Protein AF-A0AAV8Y5V1-F1 (afdb_monomer_lite)

Sequence (145 aa):
MARRMNVNQRELNQHIEFEPNTYYAAFSAELEASAYPMWALVSHLTDATTASLTRRVLSTCLSELKDWLEAINFTSPTVNDSLQVSFHLPLHRYLAVFLCQAVAKQEITLNEVLPSADSFLNLLMMHPLRVQSFSLKLQLLEGTI

pLDDT: mean 73.9, std 18.33, range [29.8, 94.31]

Secondary structure (DSSP, 8-state):
------TT----SS-----HHHHHHHHHHHHHHHHHHHHHHHHH--SGGGHHHHHHHHHHHHHHHHHHHHHTT--STT---TT-----HHHHHHHHHHHHHHHHHS---HHHHS-SSSHHHHHHHHHHHHHHHHHHHHHHHTT--

InterPro domains:
  IPR039164 E3 ubiquitin-protein ligase UBR1-like [PTHR21497] (5-135)

Foldseek 3Di:
DDPDDDPPDPPVPDPPPPPVVVVVVVLVCLVVVLVVVLVVVLVPCQEQVCLVVLLVLLVVLLVVLVVVCVVVVVQDLPDPDLPDDDPPPSSLVSNVSSVCNCVVGNVDDPVVRDDDDDRSVSSSVSVVVVNVVSVVVVCVVVVVD

Structure (mmCIF, N/CA/C/O backbone):
data_AF-A0AAV8Y5V1-F1
#
_entry.id   AF-A0AAV8Y5V1-F1
#
loop_
_atom_site.group_PDB
_atom_site.id
_atom_site.type_symbol
_atom_site.label_atom_id
_atom_site.label_alt_id
_atom_site.label_comp_id
_atom_site.label_asym_id
_atom_site.label_entity_id
_atom_site.label_seq_id
_atom_site.pdbx_PDB_ins_code
_atom_site.Cartn_x
_atom_site.Cartn_y
_atom_site.Cartn_z
_atom_site.occupancy
_atom_site.B_iso_or_equiv
_atom_site.auth_seq_id
_atom_site.auth_comp_id
_atom_site.auth_asym_id
_atom_site.auth_atom_id
_atom_site.pdbx_PDB_model_num
ATOM 1 N N . MET A 1 1 ? -7.384 5.031 -25.524 1.00 29.80 1 MET A N 1
ATOM 2 C CA . MET A 1 1 ? -7.515 3.643 -26.026 1.00 29.80 1 MET A CA 1
ATOM 3 C C . MET A 1 1 ? -6.120 3.163 -26.395 1.00 29.80 1 MET A C 1
ATOM 5 O O . MET A 1 1 ? -5.528 3.711 -27.315 1.00 29.80 1 MET A O 1
ATOM 9 N N . ALA A 1 2 ? -5.552 2.265 -25.588 1.00 34.25 2 ALA A N 1
ATOM 10 C CA . ALA A 1 2 ? -4.151 1.851 -25.658 1.00 34.25 2 ALA A CA 1
ATOM 11 C C . ALA A 1 2 ? -3.805 1.260 -27.035 1.00 34.25 2 ALA A C 1
ATOM 13 O O . ALA A 1 2 ? -4.343 0.223 -27.429 1.00 34.25 2 ALA A O 1
ATOM 14 N N . ARG A 1 3 ? -2.912 1.917 -27.783 1.00 35.47 3 ARG A N 1
ATOM 15 C CA . ARG A 1 3 ? -2.429 1.395 -29.062 1.00 35.47 3 ARG A CA 1
ATOM 16 C C . ARG A 1 3 ? -1.262 0.447 -28.801 1.00 35.47 3 ARG A C 1
ATOM 18 O O . ARG A 1 3 ? -0.119 0.854 -28.663 1.00 35.47 3 ARG A O 1
ATOM 25 N N . ARG A 1 4 ? -1.631 -0.829 -28.702 1.00 35.38 4 ARG A N 1
ATOM 26 C CA . ARG A 1 4 ? -0.852 -2.049 -28.956 1.00 35.38 4 ARG A CA 1
ATOM 27 C C . ARG A 1 4 ? 0.514 -1.789 -29.623 1.00 35.38 4 ARG A C 1
ATOM 29 O O . ARG A 1 4 ? 0.573 -1.538 -30.825 1.00 35.38 4 ARG A O 1
ATOM 36 N N . MET A 1 5 ? 1.593 -1.915 -28.848 1.00 37.84 5 MET A N 1
ATOM 37 C CA . MET A 1 5 ? 2.942 -2.140 -29.376 1.00 37.84 5 MET A CA 1
ATOM 38 C C . MET A 1 5 ? 2.993 -3.503 -30.077 1.00 37.84 5 MET A C 1
ATOM 40 O O . MET A 1 5 ? 2.427 -4.488 -29.598 1.00 37.84 5 MET A O 1
ATOM 44 N N . ASN A 1 6 ? 3.665 -3.551 -31.225 1.00 34.12 6 ASN A N 1
ATOM 45 C CA . ASN A 1 6 ? 4.024 -4.788 -31.907 1.00 34.12 6 ASN A CA 1
ATOM 46 C C . ASN A 1 6 ? 4.937 -5.621 -30.986 1.00 34.12 6 ASN A C 1
ATOM 48 O O . ASN A 1 6 ? 5.950 -5.126 -30.503 1.00 34.12 6 ASN A O 1
ATOM 52 N N . VAL A 1 7 ? 4.559 -6.871 -30.720 1.00 43.41 7 VAL A N 1
ATOM 53 C CA . VAL A 1 7 ? 5.140 -7.715 -29.657 1.00 43.41 7 VAL A CA 1
ATOM 54 C C . VAL A 1 7 ? 6.451 -8.401 -30.092 1.00 43.41 7 VAL A C 1
ATOM 56 O O . VAL A 1 7 ? 7.056 -9.106 -29.298 1.00 43.41 7 VAL A O 1
ATOM 59 N N . ASN A 1 8 ? 6.936 -8.181 -31.324 1.00 39.19 8 ASN A N 1
ATOM 60 C CA . ASN A 1 8 ? 8.041 -8.971 -31.892 1.00 39.19 8 ASN A CA 1
ATOM 61 C C . ASN A 1 8 ? 9.329 -8.211 -32.247 1.00 39.19 8 ASN A C 1
ATOM 63 O O . ASN A 1 8 ? 10.247 -8.827 -32.779 1.00 39.19 8 ASN A O 1
ATOM 67 N N . GLN A 1 9 ? 9.463 -6.920 -31.938 1.00 37.09 9 GLN A N 1
ATOM 68 C CA . GLN A 1 9 ? 10.739 -6.224 -32.150 1.00 37.09 9 GLN A CA 1
ATOM 69 C C . GLN A 1 9 ? 10.933 -5.114 -31.117 1.00 37.09 9 GLN A C 1
ATOM 71 O O . GLN A 1 9 ? 10.243 -4.098 -31.132 1.00 37.09 9 GLN A O 1
ATOM 76 N N . ARG A 1 10 ? 11.882 -5.320 -30.194 1.00 42.28 10 ARG A N 1
ATOM 77 C CA . ARG A 1 10 ? 12.441 -4.238 -29.376 1.00 42.28 10 ARG A CA 1
ATOM 78 C C . ARG A 1 10 ? 13.403 -3.448 -30.261 1.00 42.28 10 ARG A C 1
ATOM 80 O O . ARG A 1 10 ? 14.585 -3.768 -30.335 1.00 42.28 10 ARG A O 1
ATOM 87 N N . GLU A 1 11 ? 12.882 -2.446 -30.953 1.00 41.84 11 GLU A N 1
ATOM 88 C CA . GLU A 1 11 ? 13.697 -1.437 -31.631 1.00 41.84 11 GLU A CA 1
ATOM 89 C C . GLU A 1 11 ? 14.363 -0.560 -30.556 1.00 41.84 11 GLU A C 1
ATOM 91 O O . GLU A 1 11 ? 13.757 0.366 -30.029 1.00 41.84 11 GLU A O 1
ATOM 96 N N . LEU A 1 12 ? 15.598 -0.895 -30.167 1.00 49.31 12 LEU A N 1
ATOM 97 C CA . LEU A 1 12 ? 16.380 -0.154 -29.160 1.00 49.31 12 LEU A 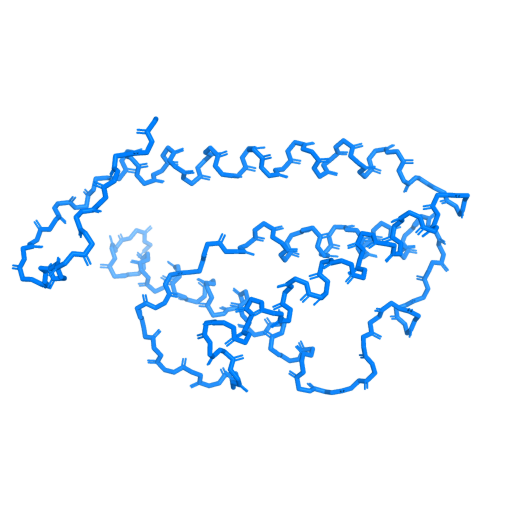CA 1
ATOM 98 C C . LEU A 1 12 ? 17.123 1.066 -29.743 1.00 49.31 12 LEU A C 1
ATOM 100 O O . LEU A 1 12 ? 17.772 1.793 -28.998 1.00 49.31 12 LEU A O 1
ATOM 104 N N . ASN A 1 13 ? 17.043 1.281 -31.063 1.00 45.28 13 ASN A N 1
ATOM 105 C CA . ASN A 1 13 ? 17.906 2.218 -31.794 1.00 45.28 13 ASN A CA 1
ATOM 106 C C . ASN A 1 13 ? 17.173 3.397 -32.453 1.00 45.28 13 ASN A C 1
ATOM 108 O O . ASN A 1 13 ? 17.834 4.280 -32.996 1.00 45.28 13 ASN A O 1
ATOM 112 N N . GLN A 1 14 ? 15.838 3.441 -32.431 1.00 44.44 14 GLN A N 1
ATOM 113 C CA . GLN A 1 14 ? 15.113 4.645 -32.833 1.00 44.44 14 GLN A CA 1
ATOM 114 C C . GLN A 1 14 ? 14.855 5.499 -31.600 1.00 44.44 14 GLN A C 1
ATOM 116 O O . GLN A 1 14 ? 14.241 5.043 -30.638 1.00 44.44 14 GLN A O 1
ATOM 121 N N . HIS A 1 15 ? 15.341 6.740 -31.645 1.00 46.28 15 HIS A N 1
ATOM 122 C CA . HIS A 1 15 ? 14.948 7.797 -30.728 1.00 46.28 15 HIS A CA 1
ATOM 123 C C . HIS A 1 15 ? 13.436 7.990 -30.880 1.00 46.28 15 HIS A C 1
ATOM 125 O O . HIS A 1 15 ? 12.975 8.712 -31.758 1.00 46.28 15 HIS A O 1
ATOM 131 N N . ILE A 1 16 ? 12.658 7.257 -30.085 1.00 52.22 16 ILE A N 1
ATOM 132 C CA . ILE A 1 16 ? 11.259 7.585 -29.858 1.00 52.22 16 ILE A CA 1
ATOM 133 C C . ILE A 1 16 ? 11.326 8.959 -29.208 1.00 52.22 16 ILE A C 1
ATOM 135 O O . ILE A 1 16 ? 11.840 9.074 -28.094 1.00 52.22 16 ILE A O 1
ATOM 139 N N . GLU A 1 17 ? 10.910 9.994 -29.940 1.00 48.97 17 GLU A N 1
ATOM 140 C CA . GLU A 1 17 ? 10.805 11.335 -29.381 1.00 48.97 17 GLU A CA 1
ATOM 141 C C . GLU A 1 17 ? 9.993 11.217 -28.094 1.00 48.97 17 GLU A C 1
ATOM 143 O O . GLU A 1 17 ? 8.870 10.702 -28.092 1.00 48.97 17 GLU A O 1
ATOM 148 N N . PHE A 1 18 ? 10.614 11.598 -26.978 1.00 53.78 18 PHE A N 1
ATOM 149 C CA . PHE A 1 18 ? 9.929 11.658 -25.702 1.00 53.78 18 PHE A CA 1
ATOM 150 C C . PHE A 1 18 ? 8.721 12.573 -25.901 1.00 53.78 18 PHE A C 1
ATOM 152 O O . PHE A 1 18 ? 8.888 13.751 -26.205 1.00 53.78 18 PHE A O 1
ATOM 159 N N . GLU A 1 19 ? 7.513 12.014 -25.809 1.00 56.88 19 GLU A N 1
ATOM 160 C CA . GLU A 1 19 ? 6.271 12.762 -25.974 1.00 56.88 19 GLU A CA 1
ATOM 161 C C . GLU A 1 19 ? 5.714 13.084 -24.576 1.00 56.88 19 GLU A C 1
ATOM 163 O O . GLU A 1 19 ? 4.902 12.323 -24.029 1.00 56.88 19 GLU A O 1
ATOM 168 N N . PRO A 1 20 ? 6.158 14.192 -23.951 1.00 59.44 20 PRO A N 1
ATOM 169 C CA . PRO A 1 20 ? 5.867 14.494 -22.553 1.00 59.44 20 PRO A CA 1
ATOM 170 C C . PRO A 1 20 ? 4.368 14.598 -22.277 1.00 59.44 20 PRO A C 1
ATOM 172 O O . PRO A 1 20 ? 3.919 14.211 -21.204 1.00 59.44 20 PRO A O 1
ATOM 175 N N . ASN A 1 21 ? 3.576 15.055 -23.249 1.00 65.62 21 ASN A N 1
ATOM 176 C CA . ASN A 1 21 ? 2.131 15.203 -23.093 1.00 65.62 21 ASN A CA 1
ATOM 177 C C . ASN A 1 21 ? 1.421 13.855 -22.941 1.00 65.62 21 ASN A C 1
ATOM 179 O O . ASN A 1 21 ? 0.546 13.719 -22.089 1.00 65.62 21 ASN A O 1
ATOM 183 N N . THR A 1 22 ? 1.811 12.848 -23.724 1.00 68.25 22 THR A N 1
ATOM 184 C CA . THR A 1 22 ? 1.217 11.507 -23.652 1.00 68.25 22 THR A CA 1
ATOM 185 C C . THR A 1 22 ? 1.649 10.788 -22.379 1.00 68.25 22 THR A C 1
ATOM 187 O O . THR A 1 22 ? 0.813 10.176 -21.714 1.00 68.25 22 THR A O 1
ATOM 190 N N . TYR A 1 23 ? 2.924 10.909 -21.992 1.00 63.50 23 TYR A N 1
ATOM 191 C CA . TYR A 1 23 ? 3.422 10.345 -20.735 1.00 63.50 23 TYR A CA 1
ATOM 192 C C . TYR A 1 23 ? 2.747 10.992 -19.520 1.00 63.50 23 TYR A C 1
ATOM 194 O O . TYR A 1 23 ? 2.238 10.291 -18.647 1.00 63.50 23 TYR A O 1
ATOM 202 N N . TYR A 1 24 ? 2.673 12.325 -19.492 1.00 66.12 24 TYR A N 1
ATOM 203 C CA . TYR A 1 24 ? 2.011 13.074 -18.427 1.00 66.12 24 TYR A CA 1
ATOM 204 C C . TYR A 1 24 ? 0.516 12.756 -18.356 1.00 66.12 24 TYR A C 1
ATOM 206 O O . TYR A 1 24 ? -0.002 12.507 -17.273 1.00 66.12 24 TYR A O 1
ATOM 214 N N . ALA A 1 25 ? -0.181 12.692 -19.494 1.00 71.50 25 ALA A N 1
ATOM 215 C CA . ALA A 1 25 ? -1.595 12.329 -19.527 1.00 71.50 25 ALA A CA 1
ATOM 216 C C . ALA A 1 25 ? -1.836 10.893 -19.036 1.00 71.50 25 ALA A C 1
ATOM 218 O O . ALA A 1 25 ? -2.782 10.662 -18.286 1.00 71.50 25 ALA A O 1
ATOM 219 N N . ALA A 1 26 ? -0.983 9.937 -19.416 1.00 68.75 26 ALA A N 1
ATOM 220 C CA . ALA A 1 26 ? -1.076 8.556 -18.948 1.00 68.75 26 ALA A CA 1
ATOM 221 C C . ALA A 1 26 ? -0.813 8.445 -17.437 1.00 68.75 26 ALA A C 1
ATOM 223 O O . ALA A 1 26 ? -1.594 7.805 -16.734 1.00 68.75 26 ALA A O 1
ATOM 224 N N . PHE A 1 27 ? 0.225 9.116 -16.931 1.00 68.19 27 PHE A N 1
ATOM 225 C CA . PHE A 1 27 ? 0.542 9.154 -15.504 1.00 68.19 27 PHE A CA 1
ATOM 226 C C . PHE A 1 27 ? -0.567 9.825 -14.685 1.00 68.19 27 PHE A C 1
ATOM 228 O O . PHE A 1 27 ? -0.995 9.281 -13.671 1.00 68.19 27 PHE A O 1
ATOM 235 N N . SER A 1 28 ? -1.081 10.974 -15.131 1.00 69.44 28 SER A N 1
ATOM 236 C CA . SER A 1 28 ? -2.192 11.668 -14.468 1.00 69.44 28 SER A CA 1
ATOM 237 C C . SER A 1 28 ? -3.476 10.837 -14.487 1.00 69.44 28 SER A C 1
ATOM 239 O O . SER A 1 28 ? -4.152 10.741 -13.466 1.00 69.44 28 SER A O 1
ATOM 241 N N . ALA A 1 29 ? -3.782 10.162 -15.599 1.00 73.81 29 ALA A N 1
ATOM 242 C CA . ALA A 1 29 ? -4.932 9.264 -15.679 1.00 73.81 29 ALA A CA 1
ATOM 243 C C . ALA A 1 29 ? -4.794 8.058 -14.733 1.00 73.81 29 ALA A C 1
ATOM 245 O O . ALA A 1 29 ? -5.759 7.692 -14.067 1.00 73.81 29 ALA A O 1
ATOM 246 N N . GLU A 1 30 ? -3.607 7.454 -14.631 1.00 70.50 30 GLU A N 1
ATOM 247 C CA . GLU A 1 30 ? -3.321 6.376 -13.674 1.00 70.50 30 GLU A CA 1
ATOM 248 C C . GLU A 1 30 ? -3.437 6.867 -12.224 1.00 70.50 30 GLU A C 1
ATOM 250 O O . GLU A 1 30 ? -4.028 6.197 -11.366 1.00 70.50 30 GLU A O 1
ATOM 255 N N . LEU A 1 31 ? -2.911 8.063 -11.952 1.00 71.44 31 LEU A N 1
ATOM 256 C CA . LEU A 1 31 ? -2.964 8.705 -10.647 1.00 71.44 31 LEU A CA 1
ATOM 257 C C . LEU A 1 31 ? -4.411 8.928 -10.203 1.00 71.44 31 LEU A C 1
ATOM 259 O O . LEU A 1 31 ? -4.761 8.564 -9.083 1.00 71.44 31 LEU A O 1
ATOM 263 N N . GLU A 1 32 ? -5.250 9.485 -11.072 1.00 77.94 32 GLU A N 1
ATOM 264 C CA . GLU A 1 32 ? -6.663 9.738 -10.791 1.00 77.94 32 GLU A CA 1
ATOM 265 C C . GLU A 1 32 ? -7.456 8.436 -10.673 1.00 77.94 32 GLU A C 1
ATOM 267 O O . GLU A 1 32 ? -8.146 8.223 -9.671 1.00 77.94 32 GLU A O 1
ATOM 272 N N . ALA A 1 33 ? -7.316 7.531 -11.646 1.00 81.88 33 ALA A N 1
ATOM 273 C CA . ALA A 1 33 ? -8.053 6.270 -11.671 1.00 81.88 33 ALA A CA 1
ATOM 274 C C . ALA A 1 33 ? -7.755 5.398 -10.445 1.00 81.88 33 ALA A C 1
ATOM 276 O O . ALA A 1 33 ? -8.644 4.697 -9.963 1.00 81.88 33 ALA A O 1
ATOM 277 N N . SER A 1 34 ? -6.531 5.461 -9.912 1.00 82.06 34 SER A N 1
ATOM 278 C CA . SER A 1 34 ? -6.163 4.737 -8.696 1.00 82.06 34 SER A CA 1
ATOM 279 C C . SER A 1 34 ? -6.471 5.504 -7.408 1.00 82.06 34 SER A C 1
ATOM 281 O O . SER A 1 34 ? -6.841 4.877 -6.416 1.00 82.06 34 SER A O 1
ATOM 283 N N . ALA A 1 35 ? -6.373 6.836 -7.372 1.00 84.81 35 ALA A N 1
ATOM 284 C CA . ALA A 1 35 ? -6.579 7.604 -6.143 1.00 84.81 35 ALA A CA 1
ATOM 285 C C . ALA A 1 35 ? -8.056 7.741 -5.747 1.00 84.81 35 ALA A C 1
ATOM 287 O O . ALA A 1 35 ? -8.366 7.631 -4.560 1.00 84.81 35 ALA A O 1
ATOM 288 N N . TYR A 1 36 ? -8.972 7.960 -6.698 1.00 86.56 36 TYR A N 1
ATOM 289 C CA . TYR A 1 36 ? -10.393 8.153 -6.372 1.00 86.56 36 TYR A CA 1
ATOM 290 C C . TYR A 1 36 ? -11.012 6.950 -5.637 1.00 86.56 36 TYR A C 1
ATOM 292 O O . TYR A 1 36 ? -11.605 7.158 -4.573 1.00 86.56 36 TYR A O 1
ATOM 300 N N . PRO A 1 37 ? -10.843 5.696 -6.108 1.00 88.94 37 PRO A N 1
ATOM 301 C CA . PRO A 1 37 ? -11.364 4.532 -5.394 1.00 88.94 37 PRO A CA 1
ATOM 302 C C . PRO A 1 37 ? -10.721 4.346 -4.016 1.00 88.94 37 PRO A C 1
ATOM 304 O O . PRO A 1 37 ? -11.407 3.982 -3.063 1.00 88.94 37 PRO A O 1
ATOM 307 N N . MET A 1 38 ? -9.423 4.647 -3.888 1.00 92.31 38 MET A N 1
ATOM 308 C CA . MET A 1 38 ? -8.700 4.570 -2.616 1.00 92.31 38 MET A CA 1
ATOM 309 C C . MET A 1 38 ? -9.341 5.478 -1.567 1.00 92.31 38 MET A C 1
ATOM 311 O O . MET A 1 38 ? -9.689 5.022 -0.481 1.00 92.31 38 MET A O 1
ATOM 315 N N . TRP A 1 39 ? -9.528 6.758 -1.900 1.00 90.19 39 TRP A N 1
ATOM 316 C CA . TRP A 1 39 ? -10.106 7.737 -0.982 1.00 90.19 39 TRP A CA 1
ATOM 317 C C . TRP A 1 39 ? -11.562 7.431 -0.650 1.00 90.19 39 TRP A C 1
ATOM 319 O O . TRP A 1 39 ? -11.955 7.563 0.509 1.00 90.19 39 TRP A O 1
ATOM 329 N N . ALA A 1 40 ? -12.341 6.963 -1.629 1.00 92.38 40 ALA A N 1
ATOM 330 C CA . ALA A 1 40 ? -13.708 6.517 -1.394 1.00 92.38 40 ALA A CA 1
ATOM 331 C C . ALA A 1 40 ? -13.748 5.387 -0.353 1.00 92.38 40 ALA A C 1
ATOM 333 O O . ALA A 1 40 ? -14.472 5.491 0.635 1.00 92.38 40 ALA A O 1
ATOM 334 N N . LEU A 1 41 ? -12.910 4.357 -0.504 1.00 91.50 41 LEU A N 1
ATOM 335 C CA . LEU A 1 41 ? -12.812 3.263 0.466 1.00 91.50 41 LEU A CA 1
ATOM 336 C C . LEU A 1 41 ? -12.390 3.765 1.851 1.00 91.50 41 LEU A C 1
ATOM 338 O O . LEU A 1 41 ? -13.063 3.468 2.833 1.00 91.50 41 LEU A O 1
ATOM 342 N N . VAL A 1 42 ? -11.326 4.564 1.941 1.00 92.44 42 VAL A N 1
ATOM 343 C CA 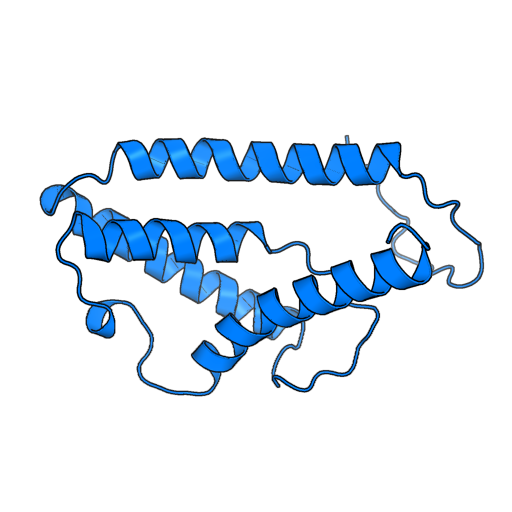. VAL A 1 42 ? -10.819 5.101 3.219 1.00 92.44 42 VAL A CA 1
ATOM 344 C C . VAL A 1 42 ? -11.884 5.914 3.953 1.00 92.44 42 VAL A C 1
ATOM 346 O O . VAL A 1 42 ? -11.988 5.809 5.174 1.00 92.44 42 VAL A O 1
ATOM 349 N N . SER A 1 43 ? -12.719 6.664 3.227 1.00 91.69 43 SER A N 1
ATOM 350 C CA . SER A 1 43 ? -13.798 7.461 3.823 1.00 91.69 43 SER A CA 1
ATOM 351 C C . SER A 1 43 ? -14.856 6.625 4.558 1.00 91.69 43 SER A C 1
ATOM 353 O O . SER A 1 43 ? -15.544 7.150 5.430 1.00 91.69 43 SER A O 1
ATOM 355 N N . HIS A 1 44 ? -14.954 5.327 4.252 1.00 91.12 44 HIS A N 1
ATOM 356 C CA . HIS A 1 44 ? -15.884 4.391 4.885 1.00 91.12 44 HIS A CA 1
ATOM 357 C C . HIS A 1 44 ? -15.241 3.508 5.966 1.00 91.12 44 HIS A C 1
ATOM 359 O O . HIS A 1 44 ? -15.958 2.833 6.699 1.00 91.12 44 HIS A O 1
ATOM 365 N N . LEU A 1 45 ? -13.909 3.492 6.088 1.00 90.50 45 LEU A N 1
ATOM 366 C CA . LEU A 1 45 ? -13.178 2.632 7.030 1.00 90.50 45 LEU A CA 1
ATOM 367 C C . LEU A 1 45 ? -12.781 3.407 8.291 1.00 90.50 45 LEU A C 1
ATOM 369 O O . LEU A 1 45 ? -11.599 3.589 8.581 1.00 90.50 45 LEU A O 1
ATOM 373 N N . THR A 1 46 ? -13.763 3.941 9.013 1.00 88.38 46 THR A N 1
ATOM 374 C CA . THR A 1 46 ? -13.538 4.962 10.053 1.00 88.38 46 THR A CA 1
ATOM 375 C C . THR A 1 46 ? -13.438 4.436 11.481 1.00 88.38 46 THR A C 1
ATOM 377 O O . THR A 1 46 ? -13.091 5.213 12.367 1.00 88.38 46 THR A O 1
ATOM 380 N N . ASP A 1 47 ? -13.747 3.162 11.723 1.00 89.75 47 ASP A N 1
ATOM 381 C CA . ASP A 1 47 ? -13.839 2.601 13.075 1.00 89.75 47 ASP A CA 1
ATOM 382 C C . ASP A 1 47 ? -13.488 1.102 13.139 1.00 89.75 47 ASP A C 1
ATOM 384 O O . ASP A 1 47 ? -13.259 0.434 12.124 1.00 89.75 47 ASP A O 1
ATOM 388 N N . ALA A 1 48 ? -13.468 0.559 14.358 1.00 90.31 48 ALA A N 1
ATOM 389 C CA . ALA A 1 48 ? -13.155 -0.842 14.622 1.00 90.31 48 ALA A CA 1
ATOM 390 C C . ALA A 1 48 ? -14.150 -1.839 13.989 1.00 90.31 48 ALA A C 1
ATOM 392 O O . ALA A 1 48 ? -13.780 -2.984 13.730 1.00 90.31 48 ALA A O 1
ATOM 393 N N . THR A 1 49 ? -15.389 -1.435 13.678 1.00 92.19 49 THR A N 1
ATOM 394 C CA . THR A 1 49 ? -16.383 -2.333 13.052 1.00 92.19 49 THR A CA 1
ATOM 395 C C . THR A 1 49 ? -15.986 -2.700 11.623 1.00 92.19 49 THR A C 1
ATOM 397 O O . THR A 1 49 ? -16.248 -3.808 11.151 1.00 92.19 49 THR A O 1
ATOM 400 N N . THR A 1 50 ? -15.267 -1.796 10.959 1.00 92.88 50 THR A N 1
ATOM 401 C CA . THR A 1 50 ? -14.764 -1.958 9.591 1.00 92.88 50 THR A CA 1
ATOM 402 C C . THR A 1 50 ? -13.320 -2.473 9.536 1.00 92.88 50 THR A C 1
ATOM 404 O O . THR A 1 50 ? -12.777 -2.674 8.449 1.00 92.88 50 THR A O 1
ATOM 407 N N . ALA A 1 51 ? -12.697 -2.763 10.686 1.00 91.81 51 ALA A N 1
ATOM 408 C CA . ALA A 1 51 ? -11.303 -3.211 10.785 1.00 91.81 51 ALA A CA 1
ATOM 409 C C . ALA A 1 51 ? -11.020 -4.491 9.981 1.00 91.81 51 ALA A C 1
ATOM 411 O O . ALA A 1 51 ? -9.949 -4.651 9.394 1.00 91.81 51 ALA A O 1
ATOM 412 N N . SER A 1 52 ? -11.989 -5.408 9.918 1.00 92.56 52 SER A N 1
ATOM 413 C CA . SER A 1 52 ? -11.875 -6.652 9.147 1.00 92.56 52 SER A CA 1
ATOM 414 C C . SER A 1 52 ? -11.731 -6.397 7.641 1.00 92.56 52 SER A C 1
ATOM 416 O O . SER A 1 52 ? -10.970 -7.095 6.969 1.00 92.56 52 SER A O 1
ATOM 418 N N . LEU A 1 53 ? -12.406 -5.372 7.111 1.00 93.31 53 LEU A N 1
ATOM 419 C CA . LEU A 1 53 ? -12.307 -4.970 5.708 1.00 93.31 53 LEU A CA 1
ATOM 420 C C . LEU A 1 53 ? -10.931 -4.377 5.418 1.00 93.31 53 LEU A C 1
ATOM 422 O O . LEU A 1 53 ? -10.286 -4.777 4.449 1.00 93.31 53 LEU A O 1
ATOM 426 N N . THR A 1 54 ? -10.436 -3.507 6.297 1.00 93.50 54 THR A N 1
ATOM 427 C CA . THR A 1 54 ? -9.095 -2.927 6.170 1.00 93.50 54 THR A CA 1
ATOM 428 C C . THR A 1 54 ? -8.013 -4.001 6.179 1.00 93.50 54 THR A C 1
ATOM 430 O O . THR A 1 54 ? -7.126 -3.980 5.328 1.00 93.50 54 THR A O 1
ATOM 433 N N . ARG A 1 55 ? -8.113 -5.008 7.059 1.00 93.19 55 ARG A N 1
ATOM 434 C CA . ARG A 1 55 ? -7.183 -6.154 7.070 1.00 93.19 55 ARG A CA 1
ATOM 435 C C . ARG A 1 55 ? -7.193 -6.924 5.753 1.00 93.19 55 ARG A C 1
ATOM 437 O O . ARG A 1 55 ? -6.131 -7.308 5.274 1.00 93.19 55 ARG A O 1
ATOM 444 N N . ARG A 1 56 ? -8.365 -7.121 5.139 1.00 92.94 56 ARG A N 1
ATOM 445 C CA . ARG A 1 56 ? -8.470 -7.780 3.825 1.00 92.94 56 ARG A CA 1
ATOM 446 C C . ARG A 1 56 ? -7.791 -6.967 2.729 1.00 92.94 56 ARG A C 1
ATOM 448 O O . ARG A 1 56 ? -7.058 -7.543 1.928 1.00 92.94 56 ARG A O 1
ATOM 455 N N . VAL A 1 57 ? -7.997 -5.650 2.711 1.00 93.12 57 VAL A N 1
ATOM 456 C CA . VAL A 1 57 ? -7.330 -4.754 1.754 1.00 93.12 57 VAL A CA 1
ATOM 457 C C . VAL A 1 57 ? -5.815 -4.811 1.939 1.00 93.12 57 VAL A C 1
ATOM 459 O O . VAL A 1 57 ? -5.097 -5.020 0.967 1.00 93.12 57 VAL A O 1
ATOM 462 N N . LEU A 1 58 ? -5.331 -4.707 3.179 1.00 93.62 58 LEU A N 1
ATOM 463 C CA . LEU A 1 58 ? -3.904 -4.762 3.507 1.00 93.62 58 LEU A CA 1
ATOM 464 C C . LEU A 1 58 ? -3.273 -6.102 3.117 1.00 93.62 58 LEU A C 1
ATOM 466 O O . LEU A 1 58 ? -2.231 -6.119 2.467 1.00 93.62 58 LEU A O 1
ATOM 470 N N . SER A 1 59 ? -3.927 -7.218 3.441 1.00 92.81 59 SER A N 1
ATOM 471 C CA . SER A 1 59 ? -3.465 -8.557 3.064 1.00 92.81 59 SER A CA 1
ATOM 472 C C . SER A 1 59 ? -3.411 -8.740 1.547 1.00 92.81 59 SER A C 1
ATOM 474 O O . SER A 1 59 ? -2.429 -9.278 1.042 1.00 92.81 59 SER A O 1
ATOM 476 N N . THR A 1 60 ? -4.413 -8.236 0.822 1.00 93.12 60 THR A N 1
ATOM 477 C CA . THR A 1 60 ? -4.424 -8.270 -0.648 1.00 93.12 60 THR A CA 1
ATOM 478 C C . THR A 1 60 ? -3.284 -7.423 -1.207 1.00 93.12 60 THR A C 1
ATOM 480 O O . THR A 1 60 ? -2.513 -7.911 -2.020 1.00 93.12 60 THR A O 1
ATOM 483 N N . CYS A 1 61 ? -3.099 -6.192 -0.714 1.00 92.19 61 CYS A N 1
ATOM 484 C CA . CYS A 1 61 ? -2.002 -5.326 -1.152 1.00 92.19 61 CYS A CA 1
ATOM 485 C C . CYS A 1 61 ? -0.635 -5.983 -0.935 1.00 92.19 61 CYS A C 1
ATOM 487 O O . CYS A 1 61 ? 0.210 -5.925 -1.818 1.00 92.19 61 CYS A O 1
ATOM 489 N N . LEU A 1 62 ? -0.416 -6.619 0.219 1.00 91.81 62 LEU A N 1
ATOM 490 C CA . LEU A 1 62 ? 0.838 -7.311 0.519 1.00 91.81 62 LEU A CA 1
ATOM 491 C C . LEU A 1 62 ? 1.065 -8.525 -0.390 1.00 91.81 62 LEU A C 1
ATOM 493 O O . LEU A 1 62 ? 2.189 -8.716 -0.846 1.00 91.81 62 LEU A O 1
ATOM 497 N N . SER A 1 63 ? 0.025 -9.317 -0.666 1.00 91.81 63 SER A N 1
ATOM 498 C CA . SER A 1 63 ? 0.118 -10.463 -1.582 1.00 91.81 63 SER A CA 1
ATOM 499 C C . SER A 1 63 ? 0.455 -10.010 -3.000 1.00 91.81 63 SER A C 1
ATOM 501 O O . SER A 1 63 ? 1.437 -10.464 -3.572 1.00 91.81 63 SER A O 1
ATOM 503 N N . GLU A 1 64 ? -0.297 -9.046 -3.527 1.00 91.88 64 GLU A N 1
ATOM 504 C CA . GLU A 1 64 ? -0.102 -8.529 -4.883 1.00 91.88 64 GLU A CA 1
ATOM 505 C C . GLU A 1 64 ? 1.257 -7.828 -5.033 1.00 91.88 64 GLU A C 1
ATOM 507 O O . GLU A 1 64 ? 1.927 -7.982 -6.050 1.00 91.88 64 GLU A O 1
ATOM 512 N N . LEU A 1 65 ? 1.719 -7.096 -4.008 1.00 89.38 65 LEU A N 1
ATOM 513 C CA . LEU A 1 65 ? 3.063 -6.506 -4.009 1.00 89.38 65 LEU A CA 1
ATOM 514 C C . LEU A 1 65 ? 4.148 -7.575 -4.016 1.00 89.38 65 LEU A C 1
ATOM 516 O O . LEU A 1 65 ? 5.159 -7.399 -4.686 1.00 89.38 65 LEU A O 1
ATOM 520 N N . LYS A 1 66 ? 3.961 -8.669 -3.279 1.00 89.06 66 LYS A N 1
ATOM 521 C CA . LYS A 1 66 ? 4.912 -9.778 -3.276 1.00 89.06 66 LYS A CA 1
ATOM 522 C C . LYS A 1 66 ? 5.003 -10.421 -4.655 1.00 89.06 66 LYS A C 1
ATOM 524 O O . LYS A 1 66 ? 6.098 -10.475 -5.211 1.00 89.06 66 LYS A O 1
ATOM 529 N N . ASP A 1 67 ? 3.868 -10.828 -5.211 1.00 89.00 67 ASP A N 1
ATOM 530 C CA . ASP A 1 67 ? 3.798 -11.481 -6.520 1.00 89.00 67 ASP A CA 1
ATOM 531 C C . ASP A 1 67 ? 4.366 -10.567 -7.611 1.00 89.00 67 ASP A C 1
ATOM 533 O O . ASP A 1 67 ? 5.105 -11.000 -8.496 1.00 89.00 67 ASP A O 1
ATOM 537 N N . TRP A 1 68 ? 4.091 -9.266 -7.507 1.00 87.50 68 TRP A N 1
ATOM 538 C CA . TRP A 1 68 ? 4.636 -8.279 -8.420 1.00 87.50 68 TRP A CA 1
ATOM 539 C C . TRP A 1 68 ? 6.155 -8.110 -8.295 1.00 87.50 68 TRP A C 1
ATOM 541 O O . TRP A 1 68 ? 6.852 -8.134 -9.312 1.00 87.50 68 TRP A O 1
ATOM 551 N N . LEU A 1 69 ? 6.686 -7.954 -7.077 1.00 85.44 69 LEU A N 1
ATOM 552 C CA . LEU A 1 69 ? 8.130 -7.830 -6.846 1.00 85.44 69 LEU A CA 1
ATOM 553 C C . LEU A 1 69 ? 8.878 -9.077 -7.337 1.00 85.44 69 LEU A C 1
ATOM 555 O O . LEU A 1 69 ? 9.947 -8.951 -7.935 1.00 85.44 69 LEU A O 1
ATOM 559 N N . GLU A 1 70 ? 8.299 -10.265 -7.165 1.00 86.00 70 GLU A N 1
ATOM 560 C CA . GLU A 1 70 ? 8.815 -11.510 -7.739 1.00 86.00 70 GLU A CA 1
ATOM 561 C C . GLU A 1 70 ? 8.771 -11.488 -9.277 1.00 86.00 70 GLU A C 1
ATOM 563 O O . GLU A 1 70 ? 9.773 -11.801 -9.924 1.00 86.00 70 GLU A O 1
ATOM 568 N N . ALA A 1 71 ? 7.666 -11.038 -9.881 1.00 84.44 71 ALA A N 1
ATOM 569 C CA . ALA A 1 71 ? 7.506 -10.957 -11.335 1.00 84.44 71 ALA A CA 1
ATOM 570 C C . ALA A 1 71 ? 8.499 -9.994 -12.011 1.00 84.44 71 ALA A C 1
ATOM 572 O O . ALA A 1 71 ? 8.955 -10.261 -13.125 1.00 84.44 71 ALA A O 1
ATOM 573 N N . ILE A 1 72 ? 8.872 -8.894 -11.346 1.00 80.62 72 ILE A N 1
ATOM 574 C CA . ILE A 1 72 ? 9.910 -7.967 -11.835 1.00 80.62 72 ILE A CA 1
ATOM 575 C C . ILE A 1 72 ? 11.332 -8.372 -11.417 1.00 80.62 72 ILE A C 1
ATOM 577 O O . ILE A 1 72 ? 12.285 -7.629 -11.673 1.00 80.62 72 ILE A O 1
ATOM 581 N N . ASN A 1 73 ? 11.477 -9.543 -10.790 1.00 80.75 73 ASN A N 1
ATOM 582 C CA . ASN A 1 73 ? 12.725 -10.084 -10.259 1.00 80.75 73 ASN A CA 1
ATOM 583 C C . ASN A 1 73 ? 13.429 -9.127 -9.274 1.00 80.75 73 ASN A C 1
ATOM 585 O O . ASN A 1 73 ? 14.660 -9.063 -9.203 1.00 80.75 73 ASN A O 1
ATOM 589 N N . PHE A 1 74 ? 12.648 -8.363 -8.504 1.00 80.38 74 PHE A N 1
ATOM 590 C CA . PHE A 1 74 ? 13.138 -7.469 -7.458 1.00 80.38 74 PHE A CA 1
ATOM 591 C C . PHE A 1 74 ? 13.370 -8.260 -6.171 1.00 80.38 74 PHE A C 1
ATOM 593 O O . PHE A 1 74 ? 12.594 -8.222 -5.221 1.00 80.38 74 PHE A O 1
ATOM 600 N N . THR A 1 75 ? 14.459 -9.021 -6.167 1.00 77.50 75 THR A N 1
ATOM 601 C CA . THR A 1 75 ? 14.819 -9.951 -5.086 1.00 77.50 75 THR A CA 1
ATOM 602 C C . THR A 1 75 ? 15.871 -9.390 -4.131 1.00 77.50 75 THR A C 1
ATOM 604 O O . THR A 1 75 ? 16.087 -9.941 -3.054 1.00 77.50 75 THR A O 1
ATOM 607 N N . SER A 1 76 ? 16.514 -8.277 -4.499 1.00 77.06 76 SER A N 1
ATOM 608 C CA . SER A 1 76 ? 17.543 -7.614 -3.701 1.00 77.06 76 SER A CA 1
ATOM 609 C C . SER A 1 76 ? 17.331 -6.096 -3.672 1.00 77.06 76 SER A C 1
ATOM 611 O O . SER A 1 76 ? 16.988 -5.502 -4.695 1.00 77.06 76 SER A O 1
ATOM 613 N N . PRO A 1 77 ? 17.613 -5.421 -2.546 1.00 68.69 77 PRO A N 1
ATOM 614 C CA . PRO A 1 77 ? 17.604 -3.961 -2.482 1.00 68.69 77 PRO A CA 1
ATOM 615 C C . PRO A 1 77 ? 18.699 -3.294 -3.340 1.00 68.69 77 PRO A C 1
ATOM 617 O O . PRO A 1 77 ? 18.650 -2.084 -3.548 1.00 68.69 77 PRO A O 1
ATOM 620 N N . THR A 1 78 ? 19.674 -4.053 -3.857 1.00 65.75 78 THR A N 1
ATOM 621 C CA . THR A 1 78 ? 20.824 -3.547 -4.635 1.00 65.75 78 THR A CA 1
ATOM 622 C C . THR A 1 78 ? 20.698 -3.720 -6.156 1.00 65.75 78 THR A C 1
ATOM 624 O O . THR A 1 78 ? 21.701 -3.652 -6.866 1.00 65.75 78 THR A O 1
ATOM 627 N N . VAL A 1 79 ? 19.494 -3.953 -6.693 1.00 60.09 79 VAL A N 1
ATOM 628 C CA . VAL A 1 79 ? 19.304 -4.183 -8.139 1.00 60.09 79 VAL A CA 1
ATOM 629 C C . VAL A 1 79 ? 19.725 -2.949 -8.959 1.00 60.09 79 VAL A C 1
ATOM 631 O O . VAL A 1 79 ? 19.115 -1.884 -8.880 1.00 60.09 79 VAL A O 1
ATOM 634 N N . ASN A 1 80 ? 20.766 -3.129 -9.779 1.00 54.72 80 ASN A N 1
ATOM 635 C CA . ASN A 1 80 ? 21.458 -2.107 -10.581 1.00 54.72 80 ASN A CA 1
ATOM 636 C C . ASN A 1 80 ? 20.820 -1.838 -11.959 1.00 54.72 80 ASN A C 1
ATOM 638 O O . ASN A 1 80 ? 21.482 -1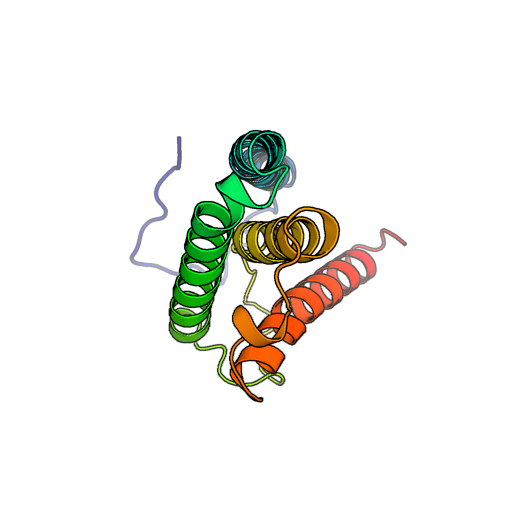.338 -12.865 1.00 54.72 80 ASN A O 1
ATOM 642 N N . ASP A 1 81 ? 19.548 -2.185 -12.152 1.00 56.75 81 ASP A N 1
ATOM 643 C CA . ASP A 1 81 ? 18.919 -2.077 -13.471 1.00 56.75 81 ASP A CA 1
ATOM 644 C C . ASP A 1 81 ? 18.318 -0.676 -13.684 1.00 56.75 81 ASP A C 1
ATOM 646 O O . ASP A 1 81 ? 17.199 -0.377 -13.266 1.00 56.75 81 ASP A O 1
ATOM 650 N N . SER A 1 82 ? 19.083 0.245 -14.265 1.00 52.91 82 SER A N 1
ATOM 651 C CA . SER A 1 82 ? 18.691 1.654 -14.435 1.00 52.91 82 SER A CA 1
ATOM 652 C C . SER A 1 82 ? 17.488 1.879 -15.365 1.00 52.91 82 SER A C 1
ATOM 654 O O . SER A 1 82 ? 17.059 3.020 -15.513 1.00 52.91 82 SER A O 1
ATOM 656 N N . LEU A 1 83 ? 16.936 0.823 -15.972 1.00 52.28 83 LEU A N 1
ATOM 657 C CA . LEU A 1 83 ? 15.862 0.897 -16.968 1.00 52.28 83 LEU A CA 1
ATOM 658 C C . LEU A 1 83 ? 14.497 0.390 -16.468 1.00 52.28 83 LEU A C 1
ATOM 660 O O . LEU A 1 83 ? 13.513 0.469 -17.204 1.00 52.28 83 LEU A O 1
ATOM 664 N N . GLN A 1 84 ? 14.391 -0.109 -15.230 1.00 55.12 84 GLN A N 1
ATOM 665 C CA . GLN A 1 84 ? 13.098 -0.513 -14.663 1.00 55.12 84 GLN A CA 1
ATOM 666 C C . GLN A 1 84 ? 12.301 0.704 -14.167 1.00 55.12 84 GLN A C 1
ATOM 668 O O . GLN A 1 84 ? 12.342 1.073 -12.992 1.00 55.12 84 GLN A O 1
ATOM 673 N N . VAL A 1 85 ? 11.528 1.310 -15.067 1.00 52.12 85 VAL A N 1
ATOM 674 C CA . VAL A 1 85 ? 10.460 2.250 -14.702 1.00 52.12 85 VAL A CA 1
ATOM 675 C C . VAL A 1 85 ? 9.346 1.449 -14.021 1.00 52.12 85 VAL A C 1
ATOM 677 O O . VAL A 1 85 ? 8.855 0.466 -14.575 1.00 52.12 85 VAL A O 1
ATOM 680 N N . SER A 1 86 ? 8.981 1.807 -12.790 1.00 56.31 86 SER A N 1
ATOM 681 C CA . SER A 1 86 ? 7.985 1.056 -12.017 1.00 56.31 86 SER A CA 1
ATOM 682 C C . SER A 1 86 ? 6.616 1.727 -12.067 1.00 56.31 86 SER A C 1
ATOM 684 O O . SER A 1 86 ? 6.446 2.820 -11.538 1.00 56.31 86 SER A O 1
ATOM 686 N N . PHE A 1 87 ? 5.636 1.025 -12.637 1.00 58.94 87 PHE A N 1
ATOM 687 C CA . PHE A 1 87 ? 4.238 1.462 -12.770 1.00 58.94 87 PHE A CA 1
ATOM 688 C C . PHE A 1 87 ? 3.346 1.084 -11.568 1.00 58.94 87 PHE A C 1
ATOM 690 O O . PHE A 1 87 ? 2.138 1.250 -11.616 1.00 58.94 87 PHE A O 1
ATOM 697 N N . HIS A 1 88 ? 3.904 0.556 -10.470 1.00 63.47 88 HIS A N 1
ATOM 698 C CA . HIS A 1 88 ? 3.108 0.069 -9.326 1.00 63.47 88 HIS A CA 1
ATOM 699 C C . HIS A 1 88 ? 3.195 0.945 -8.066 1.00 63.47 88 HIS A C 1
ATOM 701 O O . HIS A 1 88 ? 2.920 0.493 -6.953 1.00 63.47 88 HIS A O 1
ATOM 707 N N . LEU A 1 89 ? 3.487 2.239 -8.232 1.00 71.56 89 LEU A N 1
ATOM 708 C CA . LEU A 1 89 ? 3.337 3.235 -7.162 1.00 71.56 89 LEU A CA 1
ATOM 709 C C . LEU A 1 89 ? 1.919 3.291 -6.554 1.00 71.56 89 LEU A C 1
ATOM 711 O O . LEU A 1 89 ? 1.823 3.523 -5.343 1.00 71.56 89 LEU A O 1
ATOM 715 N N . PRO A 1 90 ? 0.823 3.057 -7.310 1.00 82.31 90 PRO A N 1
ATOM 716 C CA . PRO A 1 90 ? -0.512 3.027 -6.724 1.00 82.31 90 PRO A CA 1
ATOM 717 C C . PRO A 1 90 ? -0.674 1.987 -5.613 1.00 82.31 90 PRO A C 1
ATOM 719 O O . PRO A 1 90 ? -1.232 2.303 -4.567 1.00 82.31 90 PRO A O 1
ATOM 722 N N . LEU A 1 91 ? -0.137 0.775 -5.779 1.00 87.12 91 LEU A N 1
ATOM 723 C CA . LEU A 1 91 ? -0.328 -0.302 -4.804 1.00 87.12 91 LEU A CA 1
ATOM 724 C C . LEU A 1 91 ? 0.431 -0.034 -3.492 1.00 87.12 91 LEU A C 1
ATOM 726 O O . LEU A 1 91 ? -0.110 -0.240 -2.406 1.00 87.12 91 LEU A O 1
ATOM 730 N N . HIS A 1 92 ? 1.637 0.540 -3.583 1.00 88.44 92 HIS A N 1
ATOM 731 C CA . HIS A 1 92 ? 2.359 1.054 -2.413 1.00 88.44 92 HIS A CA 1
ATOM 732 C C . HIS A 1 92 ? 1.591 2.180 -1.707 1.00 88.44 92 HIS A C 1
ATOM 734 O O . HIS A 1 92 ? 1.570 2.234 -0.477 1.00 88.44 92 HIS A O 1
ATOM 740 N N . ARG A 1 93 ? 0.927 3.066 -2.464 1.00 89.06 93 ARG A N 1
ATOM 741 C CA . ARG A 1 93 ? 0.101 4.137 -1.890 1.00 89.06 93 ARG 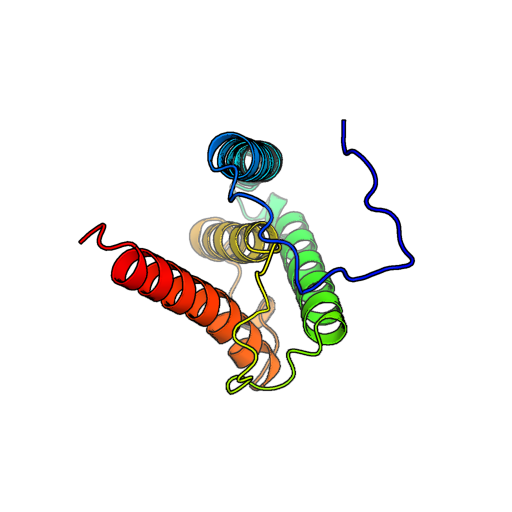A CA 1
ATOM 742 C C . ARG A 1 93 ? -1.110 3.581 -1.149 1.00 89.06 93 ARG A C 1
ATOM 744 O O . ARG A 1 93 ? -1.392 4.051 -0.052 1.00 89.06 93 ARG A O 1
ATOM 751 N N . TYR A 1 94 ? -1.774 2.570 -1.706 1.00 91.94 94 TYR A N 1
ATOM 752 C CA . TYR A 1 94 ? -2.864 1.873 -1.024 1.00 91.94 94 TYR A CA 1
ATOM 753 C C . TYR A 1 94 ? -2.356 1.282 0.290 1.00 91.94 94 TYR A C 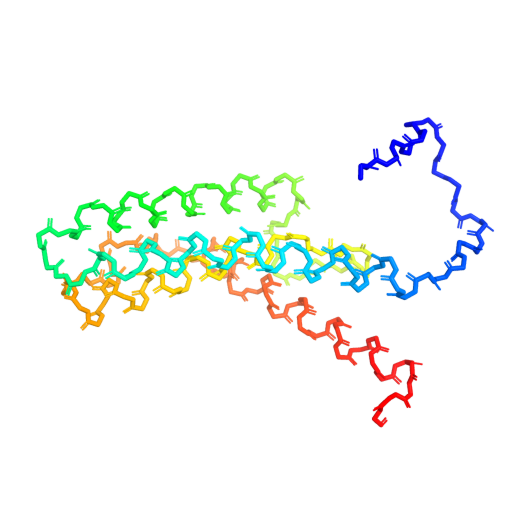1
ATOM 755 O O . TYR A 1 94 ? -2.890 1.615 1.346 1.00 91.94 94 TYR A O 1
ATOM 763 N N . LEU A 1 95 ? -1.281 0.487 0.247 1.00 91.88 95 LEU A N 1
ATOM 764 C CA . LEU A 1 95 ? -0.698 -0.106 1.450 1.00 91.88 95 LEU A CA 1
ATOM 765 C C . LEU A 1 95 ? -0.422 0.956 2.527 1.00 91.88 95 LEU A C 1
ATOM 767 O O . LEU A 1 95 ? -0.857 0.790 3.662 1.00 91.88 95 LEU A O 1
ATOM 771 N N . ALA A 1 96 ? 0.230 2.066 2.169 1.00 91.56 96 ALA A N 1
ATOM 772 C CA . ALA A 1 96 ? 0.552 3.140 3.107 1.00 91.56 96 ALA A CA 1
ATOM 773 C C . ALA A 1 96 ? -0.700 3.807 3.703 1.00 91.56 96 ALA A C 1
ATOM 775 O O . ALA A 1 96 ? -0.805 3.951 4.920 1.00 91.56 96 ALA A O 1
ATOM 776 N N . VAL A 1 97 ? -1.669 4.185 2.865 1.00 93.06 97 VAL A N 1
ATOM 777 C CA . VAL A 1 97 ? -2.876 4.898 3.308 1.00 93.06 97 VAL A CA 1
ATOM 778 C C . VAL A 1 97 ? -3.748 4.012 4.198 1.00 93.06 97 VAL A C 1
ATOM 780 O O . VAL A 1 97 ? -4.159 4.447 5.274 1.00 93.06 97 VAL A O 1
ATOM 783 N N . PHE A 1 98 ? -3.998 2.761 3.800 1.00 94.31 98 PHE A N 1
ATOM 784 C CA . PHE A 1 98 ? -4.800 1.841 4.610 1.00 94.31 98 PHE A CA 1
ATOM 785 C C . PHE A 1 98 ? -4.084 1.440 5.901 1.00 94.31 98 PHE A C 1
ATOM 787 O O . PHE A 1 98 ? -4.753 1.253 6.914 1.00 94.31 98 PHE A O 1
ATOM 794 N N . LEU A 1 99 ? -2.749 1.361 5.911 1.00 93.44 99 LEU A N 1
ATOM 795 C CA . LEU A 1 99 ? -1.989 1.078 7.130 1.00 93.44 99 LEU A CA 1
ATOM 796 C C . LEU A 1 99 ? -2.084 2.247 8.118 1.00 93.44 99 LEU A C 1
ATOM 798 O O . LEU A 1 99 ? -2.344 2.033 9.300 1.00 93.44 99 LEU A O 1
ATOM 802 N N . CYS A 1 100 ? -1.953 3.486 7.635 1.00 92.56 100 CYS A N 1
ATOM 803 C CA . CYS A 1 100 ? -2.173 4.678 8.453 1.00 92.56 100 CYS A CA 1
ATOM 804 C C . CYS A 1 100 ? -3.598 4.721 9.018 1.00 92.56 100 CYS A C 1
ATOM 806 O O . CYS A 1 100 ? -3.773 4.986 10.205 1.00 92.56 100 CYS A O 1
ATOM 808 N N . GLN A 1 101 ? -4.607 4.423 8.196 1.00 93.00 101 GLN A N 1
ATOM 809 C CA . GLN A 1 101 ? -6.005 4.390 8.627 1.00 93.00 101 GLN A CA 1
ATOM 810 C C . GLN A 1 101 ? -6.249 3.313 9.695 1.00 93.00 101 GLN A C 1
ATOM 812 O O . GLN A 1 101 ? -6.876 3.586 10.720 1.00 93.00 101 GLN A O 1
ATOM 817 N N . ALA A 1 102 ? -5.707 2.113 9.483 1.00 92.44 102 ALA A N 1
ATOM 818 C CA . ALA A 1 102 ? -5.812 0.976 10.390 1.00 92.44 102 ALA A CA 1
ATOM 819 C C . ALA A 1 102 ? -5.288 1.310 11.795 1.00 92.44 102 ALA A C 1
ATOM 821 O O . ALA A 1 102 ? -5.972 1.065 12.790 1.00 92.44 102 ALA A O 1
ATOM 822 N N . VAL A 1 103 ? -4.103 1.923 11.867 1.00 92.56 103 VAL A N 1
ATOM 823 C CA . VAL A 1 103 ? -3.468 2.304 13.137 1.00 92.56 103 VAL A CA 1
ATOM 824 C C . VAL A 1 103 ? -4.175 3.501 13.775 1.00 92.56 103 VAL A C 1
ATOM 826 O O . VAL A 1 103 ? -4.423 3.502 14.977 1.00 92.56 103 VAL A O 1
ATOM 829 N N . ALA A 1 104 ? -4.522 4.525 12.990 1.00 91.44 104 ALA A N 1
ATOM 830 C CA . ALA A 1 104 ? -5.037 5.786 13.525 1.00 91.44 104 ALA A CA 1
ATOM 831 C C . ALA A 1 104 ? -6.517 5.742 13.937 1.00 91.44 104 ALA A C 1
ATOM 833 O O . ALA A 1 104 ? -6.929 6.538 14.781 1.00 91.44 104 ALA A O 1
ATOM 834 N N . LYS A 1 105 ? -7.334 4.890 13.304 1.00 91.69 105 LYS A N 1
ATOM 835 C CA . LYS A 1 105 ? -8.802 4.907 13.456 1.00 91.69 105 LYS A CA 1
ATOM 836 C C . LYS A 1 105 ? -9.413 3.576 13.877 1.00 91.69 105 LYS A C 1
ATOM 838 O O . LYS A 1 105 ? -10.550 3.565 14.334 1.00 91.69 105 LYS A O 1
ATOM 843 N N . GLN A 1 106 ? -8.695 2.468 13.709 1.00 91.94 106 GLN A N 1
ATOM 844 C CA . GLN A 1 106 ? -9.258 1.125 13.888 1.00 91.94 106 GLN A CA 1
ATOM 845 C C . GLN A 1 106 ? -8.503 0.291 14.925 1.00 91.94 106 GLN A C 1
ATOM 847 O O . GLN A 1 106 ? -8.801 -0.892 15.074 1.00 91.94 106 GLN A O 1
ATOM 852 N N . GLU A 1 107 ? -7.540 0.906 15.625 1.00 90.25 107 GLU A N 1
ATOM 853 C CA . GLU A 1 107 ? -6.762 0.303 16.717 1.00 90.25 107 GLU A CA 1
ATOM 854 C C . GLU A 1 107 ? -6.035 -0.992 16.316 1.00 90.25 107 GLU A C 1
ATOM 856 O O . GLU A 1 107 ? -5.717 -1.840 17.147 1.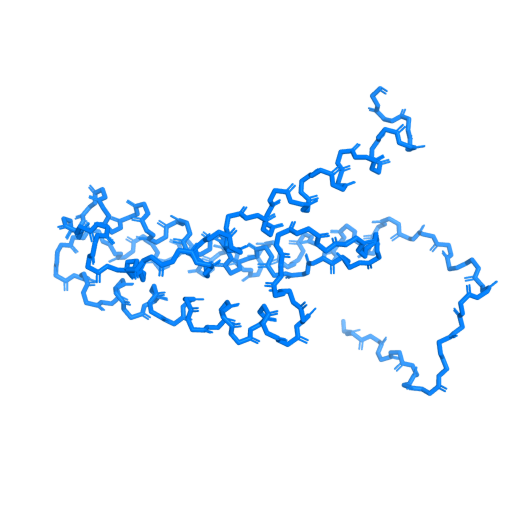00 90.25 107 GLU A O 1
ATOM 861 N N . ILE A 1 108 ? -5.746 -1.152 15.022 1.00 91.12 108 ILE A N 1
ATOM 862 C CA . ILE A 1 108 ? -5.010 -2.302 14.506 1.00 91.12 108 ILE A CA 1
ATOM 863 C C . ILE A 1 108 ? -3.523 -2.089 14.788 1.00 91.12 108 ILE A C 1
ATOM 865 O O . ILE A 1 108 ? -2.947 -1.075 14.386 1.00 91.12 108 ILE A O 1
ATOM 869 N N . THR A 1 109 ? -2.872 -3.057 15.434 1.00 90.06 109 THR A N 1
ATOM 870 C CA . THR A 1 109 ? -1.426 -2.976 15.667 1.00 90.06 109 THR A CA 1
ATOM 871 C C . THR A 1 109 ? -0.634 -3.392 14.424 1.00 90.06 109 THR A C 1
ATOM 873 O O . THR A 1 109 ? -1.042 -4.266 13.659 1.00 90.06 109 THR A O 1
ATOM 876 N N . LEU A 1 110 ? 0.538 -2.779 14.212 1.00 85.88 110 LEU A N 1
ATOM 877 C CA . LEU A 1 110 ? 1.390 -3.073 13.049 1.00 85.88 110 LEU A CA 1
ATOM 878 C C . LEU A 1 110 ? 1.820 -4.544 12.988 1.00 85.88 110 LEU A C 1
ATOM 880 O O . LEU A 1 110 ? 1.877 -5.117 11.904 1.00 85.88 110 LEU A O 1
ATOM 884 N N . ASN A 1 111 ? 2.064 -5.160 14.146 1.00 85.62 111 ASN A N 1
ATOM 885 C CA . ASN A 1 111 ? 2.475 -6.561 14.251 1.00 85.62 111 ASN A CA 1
ATOM 886 C C . ASN A 1 111 ? 1.390 -7.544 13.789 1.00 85.62 111 ASN A C 1
ATOM 888 O O . ASN A 1 111 ? 1.703 -8.682 13.459 1.00 85.62 111 ASN A O 1
ATOM 892 N N . GLU A 1 112 ? 0.121 -7.131 13.769 1.00 84.44 112 GLU A N 1
ATOM 893 C CA . GLU A 1 112 ? -0.983 -7.971 13.293 1.00 84.44 112 GLU A CA 1
ATOM 894 C C . GLU A 1 112 ? -1.140 -7.958 11.769 1.00 84.44 112 GLU A C 1
ATOM 896 O O . GLU A 1 112 ? -1.842 -8.806 11.219 1.00 84.44 112 GLU A O 1
ATOM 901 N N . VAL A 1 113 ? -0.564 -6.964 11.092 1.00 85.50 113 VAL A N 1
ATOM 902 C CA . VAL A 1 113 ? -0.766 -6.729 9.655 1.00 85.50 113 VAL A CA 1
ATOM 903 C C . VAL A 1 113 ? 0.511 -6.976 8.874 1.00 85.50 113 VAL A C 1
ATOM 905 O O . VAL A 1 113 ? 0.469 -7.541 7.781 1.00 85.50 113 VAL A O 1
ATOM 908 N N . LEU A 1 114 ? 1.639 -6.499 9.394 1.00 85.12 114 LEU A N 1
ATOM 909 C CA . LEU A 1 114 ? 2.907 -6.583 8.700 1.00 85.12 114 LEU A CA 1
ATOM 910 C C . LEU A 1 114 ? 3.515 -7.983 8.860 1.00 85.12 114 LEU A C 1
ATOM 912 O O . LEU A 1 114 ? 3.408 -8.591 9.925 1.00 85.12 114 LEU A O 1
ATOM 916 N N . PRO A 1 115 ? 4.182 -8.494 7.815 1.00 81.88 115 PRO A N 1
ATOM 917 C CA . PRO A 1 115 ? 4.891 -9.761 7.894 1.00 81.88 115 PRO A CA 1
ATOM 918 C C . PRO A 1 115 ? 6.052 -9.675 8.897 1.00 81.88 115 PRO A C 1
ATOM 920 O O . PRO A 1 115 ? 6.797 -8.693 8.929 1.00 81.88 115 PRO A O 1
ATOM 923 N N . SER A 1 116 ? 6.218 -10.718 9.708 1.00 71.62 116 SER A N 1
ATOM 924 C CA . SER A 1 116 ? 7.255 -10.826 10.736 1.00 71.62 116 SER A CA 1
ATOM 925 C C . SER A 1 116 ? 8.642 -11.140 10.133 1.00 71.62 116 SER A C 1
ATOM 927 O O . SER A 1 116 ? 8.969 -12.306 9.946 1.00 71.62 116 SER A O 1
ATOM 929 N N . ALA A 1 117 ? 9.442 -10.081 9.889 1.00 64.19 117 ALA A N 1
ATOM 930 C CA . ALA A 1 117 ? 10.887 -10.034 9.535 1.00 64.19 117 ALA A CA 1
ATOM 931 C C . ALA A 1 117 ? 11.310 -10.683 8.187 1.00 64.19 117 ALA A C 1
ATOM 933 O O . ALA A 1 117 ? 10.794 -11.716 7.786 1.00 64.19 117 ALA A O 1
ATOM 934 N N . ASP A 1 118 ? 12.266 -10.217 7.371 1.00 67.88 118 ASP A N 1
ATOM 935 C CA . ASP A 1 118 ? 13.111 -9.004 7.291 1.00 67.88 118 ASP A CA 1
ATOM 936 C C . ASP A 1 118 ? 13.398 -8.658 5.806 1.00 67.88 118 ASP A C 1
ATOM 938 O O . ASP A 1 118 ? 13.605 -7.502 5.451 1.00 67.88 118 ASP A O 1
ATOM 942 N N . SER A 1 119 ? 13.381 -9.630 4.883 1.00 76.38 119 SER A N 1
ATOM 943 C CA . SER A 1 119 ? 13.720 -9.401 3.469 1.00 76.38 119 SER A CA 1
ATOM 944 C C . SER A 1 119 ? 12.592 -8.733 2.682 1.00 76.38 119 SER A C 1
ATOM 946 O O . SER A 1 119 ? 12.825 -7.734 2.010 1.00 76.38 119 SER A O 1
ATOM 948 N N . PHE A 1 120 ? 11.357 -9.226 2.796 1.00 84.44 120 PHE A N 1
ATOM 949 C CA . PHE A 1 120 ? 10.226 -8.686 2.037 1.00 84.44 120 PHE A CA 1
ATOM 950 C C . PHE A 1 120 ? 9.869 -7.254 2.455 1.00 84.44 120 PHE A C 1
ATOM 952 O O . PHE A 1 120 ? 9.650 -6.401 1.600 1.00 84.44 120 PHE A O 1
ATOM 959 N N . LEU A 1 121 ? 9.895 -6.956 3.758 1.00 85.81 121 LEU A N 1
ATOM 960 C CA . LEU A 1 121 ? 9.664 -5.597 4.251 1.00 85.81 121 LEU A CA 1
ATOM 961 C C . LEU A 1 121 ? 10.748 -4.626 3.753 1.00 85.81 121 LEU A C 1
ATOM 963 O O . LEU A 1 121 ? 10.433 -3.513 3.337 1.00 85.81 121 LEU A O 1
ATOM 967 N N . ASN A 1 122 ? 12.010 -5.067 3.712 1.00 84.12 122 ASN A N 1
ATOM 968 C CA . ASN A 1 122 ? 13.094 -4.288 3.116 1.00 84.12 122 ASN A CA 1
ATOM 969 C C . ASN A 1 122 ? 12.858 -4.029 1.623 1.00 84.12 122 ASN A C 1
ATOM 971 O O . ASN A 1 122 ? 13.051 -2.904 1.169 1.00 84.12 122 ASN A O 1
ATOM 975 N N . LEU A 1 123 ? 12.384 -5.018 0.860 1.00 84.50 123 LEU A N 1
ATOM 976 C CA . LEU A 1 123 ? 12.044 -4.825 -0.554 1.00 84.50 123 LEU A CA 1
ATOM 977 C C . LEU A 1 123 ? 10.883 -3.832 -0.731 1.00 84.50 123 LEU A C 1
ATOM 979 O O . LEU A 1 123 ? 10.975 -2.935 -1.570 1.00 84.50 123 LEU A O 1
ATOM 983 N N . LEU A 1 124 ? 9.844 -3.929 0.107 1.00 85.94 124 LEU A N 1
ATOM 984 C CA . LEU A 1 124 ? 8.706 -3.003 0.119 1.00 85.94 124 LEU A CA 1
ATOM 985 C C . LEU A 1 124 ? 9.121 -1.550 0.384 1.00 85.94 124 LEU A C 1
ATOM 987 O O . LEU A 1 124 ? 8.542 -0.640 -0.207 1.00 85.94 124 LEU A O 1
ATOM 991 N N . MET A 1 125 ? 10.107 -1.327 1.258 1.00 84.31 125 MET A N 1
ATOM 992 C CA . MET A 1 125 ? 10.632 0.009 1.566 1.00 84.31 125 MET A CA 1
ATOM 993 C C . MET A 1 125 ? 11.585 0.527 0.485 1.00 84.31 125 MET A C 1
ATOM 995 O O . MET A 1 125 ? 11.529 1.696 0.106 1.00 84.31 125 MET A O 1
ATOM 999 N N . MET A 1 126 ? 12.464 -0.335 -0.025 1.00 82.56 126 MET A N 1
ATOM 1000 C CA . MET A 1 126 ? 13.512 0.063 -0.968 1.00 82.56 126 MET A CA 1
ATOM 1001 C C . MET A 1 126 ? 12.974 0.344 -2.369 1.00 82.56 126 MET A C 1
ATOM 1003 O O . MET A 1 126 ? 13.542 1.172 -3.085 1.00 82.56 126 MET A O 1
ATOM 1007 N N . HIS A 1 127 ? 11.875 -0.302 -2.761 1.00 82.88 127 HIS A N 1
ATOM 1008 C CA . HIS A 1 127 ? 11.291 -0.117 -4.085 1.00 82.88 127 HIS A CA 1
ATOM 1009 C C . HIS A 1 127 ? 10.832 1.339 -4.348 1.00 82.88 127 HIS A C 1
ATOM 1011 O O . HIS A 1 127 ? 11.362 1.947 -5.285 1.00 82.88 127 HIS A O 1
ATOM 1017 N N . PRO A 1 128 ? 9.981 1.976 -3.515 1.00 79.56 128 PRO A N 1
ATOM 1018 C CA . PRO A 1 128 ? 9.616 3.384 -3.697 1.00 79.56 128 PRO A CA 1
ATOM 1019 C C . PRO A 1 128 ? 10.807 4.350 -3.621 1.00 79.56 128 PRO A C 1
ATOM 1021 O O . PRO A 1 128 ? 10.867 5.311 -4.391 1.00 79.56 128 PRO A O 1
ATOM 1024 N N . LEU A 1 129 ? 11.778 4.092 -2.734 1.00 78.00 129 LEU A N 1
ATOM 1025 C CA . LEU A 1 129 ? 12.982 4.924 -2.585 1.00 78.00 129 LEU A CA 1
ATOM 1026 C C . LEU A 1 129 ? 13.839 4.930 -3.858 1.00 78.00 129 LEU A C 1
ATOM 1028 O O . LEU A 1 129 ? 14.351 5.975 -4.266 1.00 78.00 129 LEU A O 1
ATOM 1032 N N . ARG A 1 130 ? 13.960 3.780 -4.528 1.00 73.00 130 ARG A N 1
ATOM 1033 C CA . ARG A 1 130 ? 14.660 3.670 -5.815 1.00 73.00 130 ARG A CA 1
ATOM 1034 C C . ARG A 1 130 ? 13.977 4.505 -6.894 1.00 73.00 130 ARG A C 1
ATOM 1036 O O . ARG A 1 130 ? 14.661 5.215 -7.630 1.00 73.00 130 ARG A O 1
ATOM 1043 N N . VAL A 1 131 ? 12.647 4.453 -6.964 1.00 69.75 131 VAL A N 1
ATOM 1044 C CA . VAL A 1 131 ? 11.866 5.243 -7.930 1.00 69.75 131 VAL A CA 1
ATOM 1045 C C . VAL A 1 131 ? 12.051 6.743 -7.682 1.00 69.75 131 VAL A C 1
ATOM 1047 O O . VAL A 1 131 ? 12.293 7.488 -8.630 1.00 69.75 131 VAL A O 1
ATOM 1050 N N . GLN A 1 132 ? 12.031 7.189 -6.420 1.00 64.94 132 GLN A N 1
ATOM 1051 C CA . GLN A 1 132 ? 12.293 8.591 -6.064 1.00 64.94 132 GLN A CA 1
ATOM 1052 C C . GLN A 1 132 ? 13.711 9.036 -6.448 1.00 64.94 132 GLN A C 1
ATOM 1054 O O . GLN A 1 132 ? 13.878 10.095 -7.050 1.00 64.94 132 GLN A O 1
ATOM 1059 N N . SER A 1 133 ? 14.731 8.220 -6.159 1.00 58.94 133 SER A N 1
ATOM 1060 C CA . SER A 1 133 ? 16.119 8.527 -6.532 1.00 58.94 133 SER A CA 1
ATOM 1061 C C . SER A 1 133 ? 16.302 8.624 -8.049 1.00 58.94 133 SER A C 1
ATOM 1063 O O . SER A 1 133 ? 17.017 9.505 -8.525 1.00 58.94 133 SER A O 1
ATOM 1065 N N . PHE A 1 134 ? 15.638 7.758 -8.819 1.00 57.69 134 PHE A N 1
ATOM 1066 C CA . PHE A 1 134 ? 15.672 7.816 -10.279 1.00 57.69 134 PHE A CA 1
ATOM 1067 C C . PHE A 1 134 ? 14.966 9.062 -10.821 1.00 57.69 134 PHE A C 1
ATOM 1069 O O . PHE A 1 134 ? 15.534 9.751 -11.663 1.00 57.69 134 PHE A O 1
ATOM 1076 N N . SER A 1 135 ? 13.784 9.398 -10.296 1.00 55.56 135 SER A N 1
ATOM 1077 C CA . SER A 1 135 ? 13.059 10.619 -10.673 1.00 55.56 135 SER A CA 1
ATOM 1078 C C . SER A 1 135 ? 13.905 11.875 -10.438 1.00 55.56 135 SER A C 1
ATOM 1080 O O . SER A 1 135 ? 13.988 12.728 -11.315 1.00 55.56 135 SER A O 1
ATOM 1082 N N . LEU A 1 136 ? 14.583 11.962 -9.289 1.00 53.38 136 LEU A N 1
ATOM 1083 C CA . LEU A 1 136 ? 15.504 13.059 -8.972 1.00 53.38 136 LEU A CA 1
ATOM 1084 C C . LEU A 1 136 ? 16.714 13.091 -9.917 1.00 53.38 136 LEU A C 1
ATOM 1086 O O . LEU A 1 136 ? 17.109 14.157 -10.379 1.00 53.38 136 LEU A O 1
ATOM 1090 N N . LYS A 1 137 ? 17.303 11.932 -10.237 1.00 54.31 137 LYS A N 1
ATOM 1091 C CA . LYS A 1 137 ? 18.418 11.848 -11.195 1.00 54.31 137 LYS A CA 1
ATOM 1092 C C . LYS A 1 137 ? 18.010 12.274 -12.603 1.00 54.31 137 LYS A C 1
ATOM 1094 O O . LYS A 1 137 ? 18.804 12.932 -13.265 1.00 54.31 137 LYS A O 1
ATOM 1099 N N . LEU A 1 138 ? 16.805 11.923 -13.048 1.00 54.41 138 LEU A N 1
ATOM 1100 C CA . LEU A 1 138 ? 16.285 12.350 -14.346 1.00 54.41 138 LEU A CA 1
ATOM 1101 C C . LEU A 1 138 ? 16.117 13.876 -14.382 1.00 54.41 138 LEU A C 1
ATOM 1103 O O . LEU A 1 138 ? 16.617 14.513 -15.297 1.00 54.41 138 LEU A O 1
ATOM 1107 N N . GLN A 1 139 ? 15.543 14.470 -13.331 1.00 53.62 139 GLN A N 1
ATOM 1108 C CA . GLN A 1 139 ? 15.394 15.928 -13.206 1.00 53.62 139 GLN A CA 1
ATOM 1109 C C . GLN A 1 139 ? 16.737 16.680 -13.186 1.00 53.62 139 GLN A C 1
ATOM 1111 O O . GLN A 1 139 ? 16.838 17.769 -13.749 1.00 53.62 139 GLN A O 1
ATOM 1116 N N . LEU A 1 140 ? 17.776 16.100 -12.571 1.00 53.53 140 LEU A N 1
ATOM 1117 C CA . LEU A 1 140 ? 19.138 16.650 -12.594 1.00 53.53 140 LEU A CA 1
ATOM 1118 C C . LEU A 1 140 ? 19.782 16.558 -13.986 1.00 53.53 140 LEU A C 1
ATOM 1120 O O . LEU A 1 140 ? 20.479 17.478 -14.402 1.00 53.53 140 LEU A O 1
ATOM 1124 N N . LEU A 1 141 ? 19.560 15.457 -14.710 1.00 53.59 141 LEU A N 1
ATOM 1125 C CA . LEU A 1 141 ? 20.067 15.276 -16.076 1.00 53.59 141 LEU A CA 1
ATOM 1126 C C . LEU A 1 141 ? 19.317 16.150 -17.096 1.00 53.59 141 LEU A C 1
ATOM 1128 O O . LEU A 1 141 ? 19.917 16.584 -18.075 1.00 53.59 141 LEU A O 1
ATOM 1132 N N . GLU A 1 142 ? 18.041 16.444 -16.845 1.00 47.84 142 GLU A N 1
ATOM 1133 C CA . GLU A 1 142 ? 17.202 17.351 -17.641 1.00 47.84 142 GLU A CA 1
ATOM 1134 C C . GLU A 1 142 ? 17.345 18.833 -17.232 1.00 47.84 142 GLU A C 1
ATOM 1136 O O . GLU A 1 142 ? 16.683 19.699 -17.803 1.00 47.84 142 GLU A O 1
ATOM 1141 N N . GLY A 1 143 ? 18.222 19.155 -16.270 1.00 41.94 143 GLY A N 1
ATOM 1142 C CA . GLY A 1 143 ? 18.579 20.533 -15.910 1.00 41.94 143 GLY A CA 1
ATOM 1143 C C . GLY A 1 143 ? 17.423 21.368 -15.350 1.00 41.94 143 GLY A C 1
ATOM 1144 O O . GLY A 1 143 ? 17.386 22.580 -15.555 1.00 41.94 143 GLY A O 1
ATOM 1145 N N . THR A 1 144 ? 16.452 20.737 -14.684 1.00 48.34 144 THR A N 1
ATOM 1146 C CA . THR A 1 144 ? 15.258 21.422 -14.146 1.00 48.34 144 THR A CA 1
ATOM 1147 C C . THR A 1 144 ? 15.426 21.893 -12.691 1.00 48.34 144 THR A C 1
ATOM 1149 O O . THR A 1 144 ? 14.472 22.395 -12.094 1.00 48.34 144 THR A O 1
ATOM 1152 N N . ILE A 1 145 ? 16.630 21.754 -12.121 1.00 47.84 145 ILE A N 1
ATOM 1153 C CA . ILE A 1 145 ? 17.081 22.349 -10.849 1.00 47.84 145 ILE A CA 1
ATOM 1154 C C . ILE A 1 145 ? 18.528 22.811 -11.021 1.00 47.84 145 ILE A C 1
ATOM 1156 O O . ILE A 1 145 ? 19.313 22.019 -11.592 1.00 47.84 145 ILE A O 1
#

Organism: NCBI:txid1265417

Radius of gyration: 18.21 Å; chains: 1; bounding box: 38×34×50 Å